Protein AF-A0A969KCQ4-F1 (afdb_monomer_lite)

pLDDT: mean 82.87, std 14.15, range [44.22, 95.44]

Sequence (104 aa):
MIRTHIEPCSLNREEADALNRASGERYTQVMVFHWRTYRKKGHWLSQGGAEKWNDRLNADQPKLLHAHSVDAAQQGFSKAIKAECHESRESKRGSIINHAGPDS

Secondary structure (DSSP, 8-state):
------PPP-S-HHHHHHHHHHHHHHHHHHHHHHHHHHHHHSSPPPHHHHHHHHHHHTTTS--SS-HHHHHHHHHHHHHHHHHHHHHHHHHHHHHHHTT-----

Foldseek 3Di:
DDDDDDDDDPDDPVLVVVLVVVLVVLLVQLVVVQVVCCVVPVDGDDLVRSLVVSCVVCVPPDPSDDPVSSNVSSVVNVVVVVVVVVVVVVVVVVVVVVVPDPDD

Structure (mmCIF, N/CA/C/O backbone):
data_AF-A0A969KCQ4-F1
#
_entry.id   AF-A0A969KCQ4-F1
#
loop_
_atom_site.group_PDB
_atom_site.id
_atom_site.type_symbol
_atom_site.label_atom_id
_atom_site.label_alt_id
_atom_site.label_comp_id
_atom_site.label_asy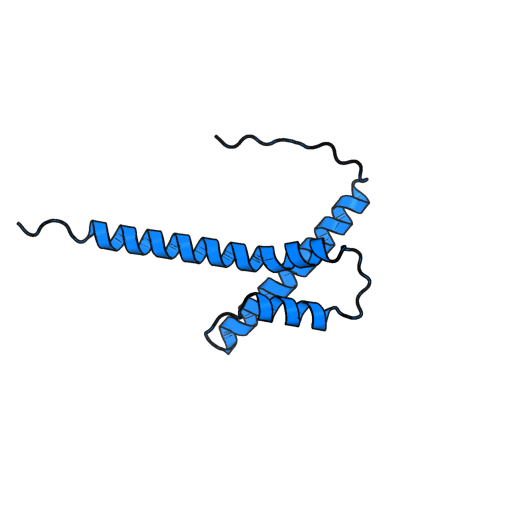m_id
_atom_site.label_entity_id
_atom_site.label_seq_id
_atom_site.pdbx_PDB_ins_code
_atom_site.Cartn_x
_atom_site.Cartn_y
_atom_site.Cartn_z
_atom_site.occupancy
_atom_site.B_iso_or_equiv
_atom_site.auth_seq_id
_atom_site.auth_comp_id
_atom_site.auth_asym_id
_atom_site.auth_atom_id
_atom_site.pdbx_PDB_model_num
ATOM 1 N N . MET A 1 1 ? -12.026 17.063 -20.842 1.00 60.66 1 MET A N 1
ATOM 2 C CA . MET A 1 1 ? -11.453 16.050 -21.757 1.00 60.66 1 MET A CA 1
ATOM 3 C C . MET A 1 1 ? -10.247 15.434 -21.063 1.00 60.66 1 MET A C 1
ATOM 5 O O . MET A 1 1 ? -9.297 16.161 -20.812 1.00 60.66 1 MET A O 1
ATOM 9 N N . ILE A 1 2 ? -10.302 14.156 -20.681 1.00 77.56 2 ILE A N 1
ATOM 10 C CA . ILE A 1 2 ? -9.146 13.446 -20.105 1.00 77.56 2 ILE A CA 1
ATOM 11 C C . ILE A 1 2 ? -8.289 12.940 -21.270 1.00 77.56 2 ILE A C 1
ATOM 13 O O . ILE A 1 2 ? -8.826 12.347 -22.205 1.00 77.56 2 ILE A O 1
ATOM 17 N N . ARG A 1 3 ? -6.981 13.218 -21.245 1.00 80.88 3 ARG A N 1
ATOM 18 C CA . ARG A 1 3 ? -6.007 12.688 -22.208 1.00 80.88 3 ARG A CA 1
ATOM 19 C C . ARG A 1 3 ? -5.143 11.650 -21.505 1.00 80.88 3 ARG A C 1
ATOM 21 O O . ARG A 1 3 ? -4.554 11.950 -20.471 1.00 80.88 3 ARG A O 1
ATOM 28 N N . THR A 1 4 ? -5.086 10.446 -22.061 1.00 86.19 4 THR A N 1
ATOM 29 C CA . THR A 1 4 ? -4.213 9.382 -21.560 1.00 86.19 4 THR A CA 1
ATOM 30 C C . THR A 1 4 ? -2.844 9.520 -22.208 1.00 86.19 4 THR A C 1
ATOM 32 O O . THR A 1 4 ? -2.736 9.505 -23.432 1.00 86.19 4 THR A O 1
ATOM 35 N N . HIS A 1 5 ? -1.810 9.645 -21.382 1.00 83.69 5 HIS A N 1
ATOM 36 C CA . HIS A 1 5 ? -0.414 9.643 -21.804 1.00 83.69 5 HIS A CA 1
ATOM 37 C C . HIS A 1 5 ? 0.207 8.304 -21.404 1.00 83.69 5 HIS A C 1
ATOM 39 O O . HIS A 1 5 ? 0.052 7.866 -20.264 1.00 83.69 5 HIS A O 1
ATOM 45 N N . ILE A 1 6 ? 0.847 7.628 -22.360 1.00 83.81 6 ILE A N 1
ATOM 46 C CA . ILE A 1 6 ? 1.615 6.410 -22.096 1.00 83.81 6 ILE A CA 1
ATOM 47 C C . ILE A 1 6 ? 3.063 6.843 -21.927 1.00 83.81 6 ILE A C 1
ATOM 49 O O . ILE A 1 6 ? 3.709 7.234 -22.897 1.00 83.81 6 ILE A O 1
ATOM 53 N N . GLU A 1 7 ? 3.550 6.785 -20.694 1.00 81.75 7 GLU A N 1
ATOM 54 C CA . GLU A 1 7 ? 4.946 7.073 -20.389 1.00 81.75 7 GLU A CA 1
ATOM 55 C C . GLU A 1 7 ? 5.811 5.833 -20.665 1.00 81.75 7 GLU A C 1
ATOM 57 O O . GLU A 1 7 ? 5.401 4.712 -20.334 1.00 81.75 7 GLU A O 1
ATOM 62 N N . PRO A 1 8 ? 7.004 5.991 -21.266 1.00 81.75 8 PRO A N 1
ATOM 63 C CA . PRO A 1 8 ? 7.916 4.878 -21.478 1.00 81.75 8 PRO A CA 1
ATOM 64 C C . PRO A 1 8 ? 8.365 4.304 -20.128 1.00 81.75 8 PRO A C 1
ATOM 66 O O . PRO A 1 8 ? 8.931 5.006 -19.291 1.00 81.75 8 PRO A O 1
ATOM 69 N N . CYS A 1 9 ? 8.122 3.009 -19.921 1.00 82.19 9 CYS A N 1
ATOM 70 C CA . CYS A 1 9 ? 8.580 2.284 -18.742 1.00 82.19 9 CYS A CA 1
ATOM 71 C C . CYS A 1 9 ? 9.843 1.495 -19.094 1.00 82.19 9 CYS A C 1
ATOM 73 O O . CYS A 1 9 ? 9.831 0.681 -20.014 1.00 82.19 9 CYS A O 1
ATOM 75 N N . SER A 1 10 ? 10.931 1.744 -18.367 1.00 89.19 10 SER A N 1
ATOM 76 C CA . SER A 1 10 ? 12.199 1.028 -18.534 1.00 89.19 10 SER A CA 1
ATOM 77 C C . SER A 1 10 ? 12.245 -0.317 -17.802 1.00 89.19 10 SER A C 1
ATOM 79 O O . SER A 1 10 ? 13.182 -1.082 -18.016 1.00 89.19 10 SER A O 1
ATOM 81 N N . LEU A 1 11 ? 11.261 -0.604 -16.943 1.00 89.62 11 LEU A N 1
ATOM 82 C CA . LEU A 1 11 ? 11.156 -1.880 -16.238 1.00 89.62 11 LEU A CA 1
ATOM 83 C C . LEU A 1 11 ? 10.619 -2.958 -17.171 1.00 89.62 11 LEU A C 1
ATOM 85 O O . LEU A 1 11 ? 9.755 -2.697 -18.016 1.00 89.62 11 LEU A O 1
ATOM 89 N N . ASN A 1 12 ? 11.086 -4.190 -16.983 1.00 93.56 12 ASN A N 1
ATOM 90 C CA . ASN A 1 12 ? 10.443 -5.307 -17.653 1.00 93.56 12 ASN A CA 1
ATOM 91 C C . ASN A 1 12 ? 9.039 -5.535 -17.055 1.00 93.56 12 ASN A C 1
ATOM 93 O O . ASN A 1 12 ? 8.733 -5.118 -15.933 1.00 93.56 12 ASN A O 1
ATOM 97 N N . ARG A 1 13 ? 8.157 -6.180 -17.827 1.00 91.94 13 ARG A N 1
ATOM 98 C CA . ARG A 1 13 ? 6.759 -6.382 -17.420 1.00 91.94 13 ARG A CA 1
ATOM 99 C C . ARG A 1 13 ? 6.647 -7.137 -16.094 1.00 91.94 13 ARG A C 1
ATOM 101 O O . ARG A 1 13 ? 5.816 -6.772 -15.274 1.00 91.94 13 ARG A O 1
ATOM 108 N N . GLU A 1 14 ? 7.467 -8.161 -15.886 1.00 94.44 14 GLU A N 1
ATOM 109 C CA . GLU A 1 14 ? 7.395 -9.012 -14.694 1.00 94.44 14 GLU A CA 1
ATOM 110 C C . GLU A 1 14 ? 7.734 -8.228 -13.421 1.00 94.44 14 GLU A C 1
ATOM 112 O O . GLU A 1 14 ? 7.023 -8.328 -12.420 1.00 94.44 14 GLU A O 1
ATOM 117 N N . GLU A 1 15 ? 8.764 -7.385 -13.475 1.00 94.06 15 GLU A N 1
ATOM 118 C CA . GLU A 1 15 ? 9.138 -6.474 -12.391 1.00 94.06 15 GLU A CA 1
ATOM 119 C C . GLU A 1 15 ? 8.037 -5.449 -12.112 1.00 94.06 15 GLU A C 1
ATOM 121 O O . GLU A 1 15 ? 7.656 -5.241 -10.957 1.00 94.06 15 GLU A O 1
ATOM 126 N N . ALA A 1 16 ? 7.490 -4.831 -13.161 1.00 92.12 16 ALA A N 1
ATOM 127 C CA . ALA A 1 16 ? 6.404 -3.865 -13.026 1.00 92.12 16 ALA A CA 1
ATOM 128 C C . ALA A 1 16 ? 5.152 -4.502 -12.396 1.00 92.12 16 ALA A C 1
ATOM 130 O O . ALA A 1 16 ? 4.548 -3.928 -11.485 1.00 92.12 16 ALA A O 1
ATOM 131 N N . ASP A 1 17 ? 4.788 -5.709 -12.824 1.00 94.06 17 ASP A N 1
ATOM 132 C CA . ASP A 1 17 ? 3.648 -6.452 -12.290 1.00 94.06 17 ASP A CA 1
ATOM 133 C C . ASP A 1 17 ? 3.877 -6.877 -10.833 1.00 94.06 17 ASP A C 1
ATOM 135 O O . ASP A 1 17 ? 2.957 -6.789 -10.013 1.00 94.06 17 ASP A O 1
ATOM 139 N N . ALA A 1 18 ? 5.102 -7.271 -10.471 1.00 94.62 18 ALA A N 1
ATOM 140 C CA . ALA A 1 18 ? 5.463 -7.596 -9.092 1.00 94.62 18 ALA A CA 1
ATOM 141 C C . ALA A 1 18 ? 5.334 -6.377 -8.163 1.00 94.62 18 ALA A C 1
ATOM 143 O O . ALA A 1 18 ? 4.749 -6.479 -7.080 1.00 94.62 18 ALA A O 1
ATOM 144 N N . LEU A 1 19 ? 5.809 -5.206 -8.600 1.00 94.00 19 LEU A N 1
ATOM 145 C CA . LEU A 1 19 ? 5.670 -3.947 -7.861 1.00 94.00 19 LEU A CA 1
ATOM 146 C C . LEU A 1 19 ? 4.200 -3.529 -7.722 1.00 94.00 19 LEU A C 1
ATOM 148 O O . LEU A 1 19 ? 3.764 -3.150 -6.631 1.00 94.00 19 LEU A O 1
ATOM 152 N N . ASN A 1 20 ? 3.416 -3.646 -8.796 1.00 93.31 20 ASN A N 1
ATOM 153 C CA . ASN A 1 20 ? 1.984 -3.349 -8.781 1.00 93.31 20 ASN A CA 1
ATOM 154 C C . ASN A 1 20 ? 1.223 -4.266 -7.823 1.00 93.31 20 ASN A C 1
ATOM 156 O O . ASN A 1 20 ? 0.402 -3.789 -7.034 1.00 93.31 20 ASN A O 1
ATOM 160 N N . ARG A 1 21 ? 1.521 -5.570 -7.838 1.00 95.44 21 ARG A N 1
ATOM 161 C CA . ARG A 1 21 ? 0.924 -6.536 -6.910 1.00 95.44 21 ARG A CA 1
ATOM 162 C C . ARG A 1 21 ? 1.266 -6.190 -5.463 1.00 95.44 21 ARG A C 1
ATOM 164 O O . ARG A 1 21 ? 0.351 -6.085 -4.650 1.00 95.44 21 ARG A O 1
ATOM 171 N N . ALA A 1 22 ? 2.536 -5.935 -5.154 1.00 94.50 22 ALA A N 1
ATOM 172 C CA . ALA A 1 22 ? 2.947 -5.562 -3.801 1.00 94.50 22 ALA A CA 1
ATOM 173 C C . ALA A 1 22 ? 2.282 -4.258 -3.326 1.00 94.50 22 ALA A C 1
ATOM 175 O O . ALA A 1 22 ? 1.865 -4.150 -2.171 1.00 94.50 22 ALA A O 1
ATOM 176 N N . SER A 1 23 ? 2.126 -3.276 -4.217 1.00 93.94 23 SER A N 1
ATOM 177 C CA . SER A 1 23 ? 1.401 -2.033 -3.923 1.00 93.94 23 SER A CA 1
ATOM 178 C C . SER A 1 23 ? -0.080 -2.298 -3.625 1.00 93.94 23 SER A C 1
ATOM 180 O O . SER A 1 23 ? -0.610 -1.850 -2.603 1.00 93.94 23 SER A O 1
ATOM 182 N N . GLY A 1 24 ? -0.741 -3.104 -4.461 1.00 94.50 24 GLY A N 1
ATOM 183 C CA . GLY A 1 24 ? -2.138 -3.500 -4.277 1.00 94.50 24 GLY A CA 1
ATOM 184 C C . GLY A 1 24 ? -2.381 -4.284 -2.986 1.00 94.50 24 GLY A C 1
ATOM 185 O O . GLY A 1 24 ? -3.388 -4.066 -2.307 1.00 94.50 24 GLY A O 1
ATOM 186 N N . GLU A 1 25 ? -1.448 -5.148 -2.590 1.00 94.31 25 GLU A N 1
ATOM 187 C CA . GLU A 1 25 ? -1.495 -5.867 -1.314 1.00 94.31 25 GLU A CA 1
ATOM 188 C C . GLU A 1 25 ? -1.444 -4.904 -0.124 1.00 94.31 25 GLU A C 1
ATOM 190 O O . GLU A 1 25 ? -2.279 -5.003 0.780 1.00 94.31 25 GLU A O 1
ATOM 195 N N . ARG A 1 26 ? -0.528 -3.925 -0.140 1.00 92.94 26 ARG A N 1
ATOM 196 C CA . ARG A 1 26 ? -0.430 -2.893 0.910 1.00 92.94 26 ARG A CA 1
ATOM 197 C C . ARG A 1 26 ? -1.711 -2.072 1.016 1.00 92.94 26 ARG A C 1
ATOM 199 O O . ARG A 1 26 ? -2.255 -1.935 2.113 1.00 92.94 26 ARG A O 1
ATOM 206 N N . TYR A 1 27 ? -2.234 -1.599 -0.114 1.00 94.12 27 TYR A N 1
ATOM 207 C CA . TYR A 1 27 ? -3.513 -0.888 -0.168 1.00 94.12 27 TYR A CA 1
ATOM 208 C C . TYR A 1 27 ? -4.650 -1.728 0.438 1.00 94.12 27 TYR A C 1
ATOM 210 O O . TYR A 1 27 ? -5.400 -1.267 1.303 1.00 94.12 27 TYR A O 1
ATOM 218 N N . THR A 1 28 ? -4.749 -2.994 0.027 1.00 94.88 28 THR A N 1
ATOM 219 C CA . THR A 1 28 ? -5.821 -3.905 0.451 1.00 94.88 28 THR A CA 1
ATOM 220 C C . THR A 1 28 ? -5.759 -4.195 1.948 1.00 94.88 28 THR A C 1
ATOM 222 O O . THR A 1 28 ? -6.796 -4.214 2.613 1.00 94.88 28 THR A O 1
ATOM 225 N N . GLN A 1 29 ? -4.562 -4.374 2.512 1.00 93.88 29 GLN A N 1
ATOM 226 C CA . GLN A 1 29 ? -4.380 -4.566 3.954 1.00 93.88 29 GLN A CA 1
ATOM 227 C C . GLN A 1 29 ? -4.936 -3.383 4.754 1.00 93.88 29 GLN A C 1
ATOM 229 O O . GLN A 1 29 ? -5.690 -3.590 5.711 1.00 93.88 29 GLN A O 1
ATOM 234 N N . VAL A 1 30 ? -4.605 -2.153 4.347 1.00 93.19 30 VAL A N 1
ATOM 235 C CA . VAL A 1 30 ? -5.109 -0.926 4.982 1.00 93.19 30 VAL A CA 1
ATOM 236 C C . VAL A 1 30 ? -6.630 -0.848 4.865 1.00 93.19 30 VAL A C 1
ATOM 238 O O . VAL A 1 30 ? -7.310 -0.680 5.879 1.00 93.19 30 VAL A O 1
ATOM 241 N N . MET A 1 31 ? -7.178 -1.051 3.664 1.00 93.81 31 MET A N 1
ATOM 242 C CA . MET A 1 31 ? -8.623 -1.034 3.411 1.00 93.81 31 MET A CA 1
ATOM 243 C C . MET A 1 31 ? -9.376 -2.039 4.296 1.00 93.81 31 MET A C 1
ATOM 245 O O . MET A 1 31 ? -10.338 -1.683 4.983 1.00 93.81 31 MET A O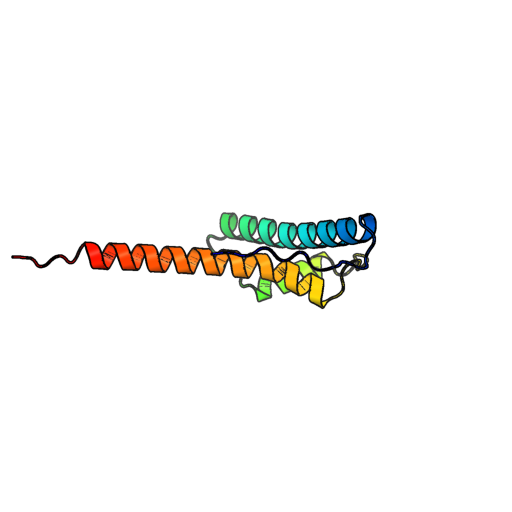 1
ATOM 249 N N . VAL A 1 32 ? -8.937 -3.301 4.316 1.00 94.19 32 VAL A N 1
ATOM 250 C CA . VAL A 1 32 ? -9.589 -4.371 5.087 1.00 94.19 32 VAL A CA 1
ATOM 251 C C . VAL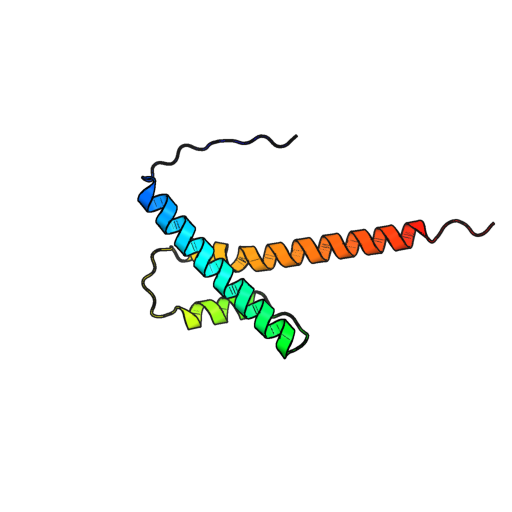 A 1 32 ? -9.533 -4.077 6.582 1.00 94.19 32 VAL A C 1
ATOM 253 O O . VAL A 1 32 ? -10.528 -4.274 7.287 1.00 94.19 32 VAL A O 1
ATOM 256 N N . PHE A 1 33 ? -8.396 -3.597 7.087 1.00 92.31 33 PHE A N 1
ATOM 257 C CA . PHE A 1 33 ? -8.254 -3.250 8.497 1.00 92.31 33 PHE A CA 1
ATOM 258 C C . PHE A 1 33 ? -9.146 -2.077 8.898 1.00 92.31 33 PHE A C 1
ATOM 260 O O . PHE A 1 33 ? -9.848 -2.161 9.913 1.00 92.31 33 PHE A O 1
ATOM 267 N N . HIS A 1 34 ? -9.196 -1.027 8.079 1.00 91.12 34 HIS A N 1
ATOM 268 C CA . HIS A 1 34 ? -10.123 0.085 8.268 1.00 91.12 34 HIS A CA 1
ATOM 269 C C . HIS A 1 34 ? -11.571 -0.391 8.319 1.00 91.12 34 HIS A C 1
ATOM 271 O O . HIS A 1 34 ? -12.288 -0.067 9.265 1.00 91.12 34 HIS A O 1
ATOM 277 N N . TRP A 1 35 ? -11.993 -1.207 7.352 1.00 90.31 35 TRP A N 1
ATOM 278 C CA . TRP A 1 35 ? -13.370 -1.689 7.281 1.00 90.31 35 TRP A CA 1
ATOM 279 C C . TRP A 1 35 ? -13.747 -2.570 8.475 1.00 90.31 35 TRP A C 1
ATOM 281 O O . TRP A 1 35 ? -14.829 -2.443 9.052 1.00 90.31 35 TRP A O 1
ATOM 291 N N . ARG A 1 36 ? -12.837 -3.449 8.907 1.00 93.56 36 ARG A N 1
ATOM 292 C CA . ARG A 1 36 ? -13.022 -4.265 10.117 1.00 93.56 36 ARG A CA 1
ATOM 293 C C . ARG A 1 36 ? -13.113 -3.405 11.376 1.00 93.56 36 ARG A C 1
ATOM 295 O O . ARG A 1 36 ? -13.923 -3.712 12.248 1.00 93.56 36 ARG A O 1
ATOM 302 N N . THR A 1 37 ? -12.307 -2.352 11.467 1.00 91.62 37 THR A N 1
ATOM 303 C CA . THR A 1 37 ? -12.317 -1.417 12.599 1.00 91.62 37 THR A CA 1
ATOM 304 C C . THR A 1 37 ? -13.632 -0.652 12.652 1.00 91.62 37 THR A C 1
ATOM 306 O O . THR A 1 37 ? -14.292 -0.663 13.689 1.00 91.62 37 THR A O 1
ATOM 309 N N . TYR A 1 38 ? -14.068 -0.097 11.521 1.00 90.62 38 TYR A N 1
ATOM 310 C CA . TYR A 1 38 ? -15.334 0.620 11.408 1.00 90.62 38 TYR A CA 1
ATOM 311 C C . TYR A 1 38 ? -16.522 -0.250 11.833 1.00 90.62 38 TYR A C 1
ATOM 313 O O . TYR A 1 38 ? -17.282 0.143 12.714 1.00 90.62 38 TYR A O 1
ATOM 321 N N . ARG A 1 39 ? -16.629 -1.483 11.317 1.00 94.50 39 ARG A N 1
ATOM 322 C CA . ARG A 1 39 ? -17.724 -2.398 11.692 1.00 94.50 39 ARG A CA 1
ATOM 323 C C . ARG A 1 39 ? -17.746 -2.772 13.176 1.00 94.50 39 ARG A C 1
ATOM 325 O O . ARG A 1 39 ? -18.812 -3.052 13.705 1.00 94.50 39 ARG A O 1
ATOM 332 N N . LYS A 1 40 ? -16.588 -2.814 13.843 1.00 94.25 40 LYS A N 1
ATOM 333 C CA . LYS A 1 40 ? -16.492 -3.190 15.265 1.00 94.25 40 LYS A CA 1
ATOM 334 C C . LYS A 1 40 ? -16.628 -2.012 16.226 1.00 94.25 40 LYS A C 1
ATOM 336 O O . LYS A 1 40 ? -17.009 -2.224 17.372 1.00 94.25 40 LYS A O 1
ATOM 341 N N . LYS A 1 41 ? -16.226 -0.810 15.813 1.00 91.88 41 LYS A N 1
ATOM 342 C CA . LYS A 1 41 ? -16.087 0.357 16.699 1.00 91.88 41 LYS A CA 1
ATOM 343 C C . LYS A 1 41 ? -17.003 1.522 16.329 1.00 91.88 41 LYS A C 1
ATOM 345 O O . LYS A 1 41 ? -17.125 2.454 17.111 1.00 91.88 41 LYS A O 1
ATOM 350 N N . GLY A 1 42 ? -17.632 1.486 15.156 1.00 90.12 42 GLY A N 1
ATOM 351 C CA . GLY A 1 42 ? -18.522 2.541 14.664 1.00 90.12 42 GLY A CA 1
ATOM 352 C C . GLY A 1 42 ? -17.803 3.799 14.172 1.00 90.12 42 GLY A C 1
AT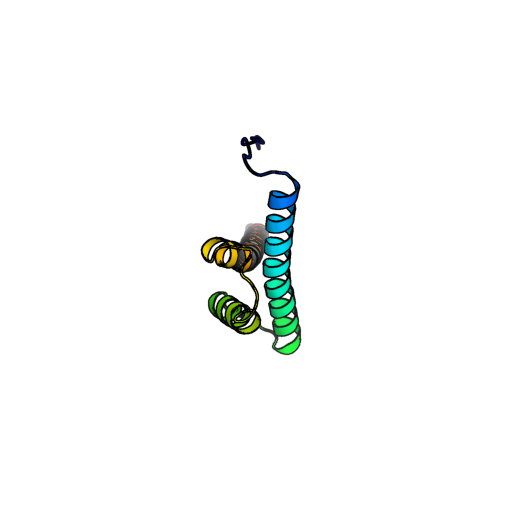OM 353 O O . GLY A 1 42 ? -18.457 4.748 13.752 1.00 90.12 42 GLY A O 1
ATOM 354 N N . HIS A 1 43 ? -16.469 3.827 14.194 1.00 85.62 43 HIS A N 1
ATOM 355 C CA . HIS A 1 43 ? -15.680 4.967 13.741 1.00 85.62 43 HIS A CA 1
ATOM 356 C C . HIS A 1 43 ? -14.488 4.528 12.890 1.00 85.62 43 HIS A C 1
ATOM 358 O O . HIS A 1 43 ? -13.952 3.425 13.030 1.00 85.62 43 HIS A O 1
ATOM 364 N N . TRP A 1 44 ? -14.077 5.414 11.987 1.00 84.19 44 TRP A N 1
ATOM 365 C CA . TRP A 1 44 ? -12.902 5.217 11.148 1.00 84.19 44 TRP A CA 1
ATOM 366 C C . TRP A 1 44 ? -11.616 5.413 11.954 1.00 84.19 44 TRP A C 1
ATOM 368 O O . TRP A 1 44 ? -11.580 6.161 12.933 1.00 84.19 44 TRP A O 1
ATOM 378 N N . LEU A 1 45 ? -10.549 4.736 11.534 1.00 86.06 45 LEU A N 1
ATOM 379 C CA . LEU A 1 45 ? -9.209 4.990 12.048 1.00 86.06 45 LEU A CA 1
ATOM 380 C C . LEU A 1 45 ? -8.654 6.275 11.418 1.00 86.06 45 LEU A C 1
ATOM 382 O O . LEU A 1 45 ? -8.968 6.593 10.270 1.00 86.06 45 LEU A O 1
ATOM 386 N N . SER A 1 46 ? -7.811 7.005 12.147 1.00 88.25 46 SER A N 1
ATOM 387 C CA . SER A 1 46 ? -7.036 8.085 11.540 1.00 88.25 46 SER A CA 1
ATOM 388 C C . SER A 1 46 ? -6.010 7.512 10.559 1.00 88.25 46 SER A C 1
ATOM 390 O O . SER A 1 46 ? -5.494 6.414 10.767 1.00 88.25 46 SER A O 1
ATOM 392 N N . GLN A 1 47 ? -5.677 8.279 9.518 1.00 89.81 47 GLN A N 1
ATOM 393 C CA . GLN A 1 47 ? -4.666 7.903 8.522 1.00 89.81 47 GLN A CA 1
ATOM 394 C C . GLN A 1 47 ? -3.348 7.467 9.188 1.00 89.81 47 GLN A C 1
ATOM 396 O O . GLN A 1 47 ? -2.902 6.343 8.990 1.00 89.81 47 GLN A O 1
ATOM 401 N N . GLY A 1 48 ? -2.792 8.301 10.074 1.00 90.56 48 GLY A N 1
ATOM 402 C CA . GLY A 1 48 ? -1.551 7.968 10.781 1.00 90.56 48 GLY A CA 1
ATOM 403 C C . GLY A 1 48 ? -1.676 6.777 11.741 1.00 90.56 48 GLY A C 1
ATOM 404 O O . GLY A 1 48 ? -0.682 6.130 12.054 1.00 90.56 48 GLY A O 1
ATOM 405 N N . GLY A 1 49 ? -2.884 6.457 12.219 1.00 90.00 49 GLY A N 1
ATOM 406 C CA . GLY A 1 49 ? -3.125 5.225 12.972 1.00 90.00 49 GLY A CA 1
ATOM 407 C C . GLY A 1 49 ? -3.043 3.981 12.084 1.00 90.00 49 GLY A C 1
ATOM 408 O O . GLY A 1 49 ? -2.536 2.948 12.520 1.00 90.00 49 GLY A O 1
ATOM 409 N N . ALA A 1 50 ? -3.515 4.089 10.843 1.00 89.88 50 ALA A N 1
ATOM 410 C CA . ALA A 1 50 ? -3.515 3.009 9.863 1.00 89.88 50 ALA A CA 1
ATOM 411 C C . ALA A 1 50 ? -2.117 2.706 9.332 1.00 89.88 50 ALA A C 1
ATOM 413 O O . ALA A 1 50 ? -1.735 1.540 9.277 1.00 89.88 50 ALA A O 1
ATOM 414 N N . GLU A 1 51 ? -1.363 3.757 9.010 1.00 91.12 51 GLU A N 1
ATOM 415 C CA . GLU A 1 51 ? 0.037 3.690 8.574 1.00 91.12 51 GLU A CA 1
ATOM 416 C C . GLU A 1 51 ? 0.879 3.006 9.662 1.00 91.12 51 GLU A C 1
ATOM 418 O O . GLU A 1 51 ? 1.419 1.926 9.440 1.00 91.12 51 GLU A O 1
ATOM 423 N N . LYS A 1 52 ? 0.829 3.505 10.909 1.00 92.94 52 LYS A N 1
ATOM 424 C CA . LYS A 1 52 ? 1.539 2.890 12.050 1.00 92.94 52 LYS A CA 1
ATOM 425 C C . LYS A 1 52 ? 1.172 1.427 12.285 1.00 92.94 52 LYS A C 1
ATOM 427 O O . LYS A 1 52 ? 2.019 0.638 12.700 1.00 92.94 52 LYS A O 1
ATOM 432 N N . TRP A 1 53 ? -0.097 1.062 12.110 1.00 93.50 53 TRP A N 1
ATOM 433 C CA . TRP A 1 53 ? -0.519 -0.330 12.236 1.00 93.50 53 TRP A CA 1
ATOM 434 C C . TRP A 1 53 ? 0.052 -1.191 11.105 1.00 93.50 53 TRP A C 1
ATOM 436 O O . TRP A 1 53 ? 0.562 -2.277 11.376 1.00 93.50 53 TRP A O 1
ATOM 446 N N . ASN A 1 54 ? -0.011 -0.713 9.862 1.00 92.12 54 ASN A N 1
ATOM 447 C CA . ASN A 1 54 ? 0.472 -1.455 8.704 1.00 92.12 54 ASN A CA 1
ATOM 448 C C . ASN A 1 54 ? 2.000 -1.612 8.737 1.00 92.12 54 ASN A C 1
ATOM 450 O O . ASN A 1 54 ? 2.491 -2.700 8.449 1.00 92.12 54 ASN A O 1
ATOM 454 N N . ASP A 1 55 ? 2.734 -0.593 9.180 1.00 92.00 55 ASP A N 1
ATOM 455 C CA . ASP A 1 55 ? 4.186 -0.661 9.367 1.00 92.00 55 ASP A CA 1
ATOM 456 C C . ASP A 1 55 ? 4.569 -1.717 10.404 1.00 92.00 55 ASP A C 1
ATOM 458 O O . ASP A 1 55 ? 5.466 -2.523 10.175 1.00 92.00 55 ASP A O 1
ATOM 462 N N . ARG A 1 56 ? 3.845 -1.766 11.531 1.00 92.88 56 ARG A N 1
ATOM 463 C CA . ARG A 1 56 ? 4.055 -2.782 12.575 1.00 92.88 56 ARG A CA 1
ATOM 464 C C . ARG A 1 56 ? 3.716 -4.187 12.096 1.00 92.88 56 ARG A C 1
ATOM 466 O O . ARG A 1 56 ? 4.449 -5.115 12.406 1.00 92.88 56 ARG A O 1
ATOM 473 N N . LEU A 1 57 ? 2.619 -4.349 11.354 1.00 91.50 57 LEU A N 1
ATOM 474 C CA . LEU A 1 57 ? 2.203 -5.646 10.812 1.00 91.50 57 LEU A CA 1
ATOM 475 C C . LEU A 1 57 ? 3.252 -6.235 9.860 1.00 91.50 57 LEU A C 1
ATOM 477 O O . LEU A 1 57 ? 3.362 -7.452 9.744 1.00 91.50 57 LEU A O 1
ATOM 481 N N . ASN A 1 58 ? 3.995 -5.375 9.167 1.00 90.38 58 ASN A N 1
ATOM 482 C CA . ASN A 1 58 ? 4.886 -5.761 8.081 1.00 90.38 58 ASN A CA 1
ATOM 483 C C . ASN A 1 58 ? 6.365 -5.476 8.380 1.00 90.38 58 ASN A C 1
ATOM 485 O O . ASN A 1 58 ? 7.173 -5.472 7.453 1.00 90.38 58 ASN A O 1
ATOM 489 N N . ALA A 1 59 ? 6.718 -5.248 9.649 1.00 89.44 59 ALA A N 1
ATOM 490 C CA . ALA A 1 59 ? 8.071 -4.883 10.065 1.00 89.44 59 ALA A CA 1
ATOM 491 C C . ALA A 1 59 ? 9.127 -5.908 9.613 1.00 89.44 59 ALA A C 1
ATOM 493 O O . ALA A 1 59 ? 10.208 -5.519 9.177 1.00 89.44 59 ALA A O 1
ATOM 494 N N . ASP A 1 60 ? 8.767 -7.194 9.643 1.00 88.31 60 ASP A N 1
ATOM 495 C CA . ASP A 1 60 ? 9.663 -8.312 9.327 1.00 88.31 60 ASP A CA 1
ATOM 496 C C . ASP A 1 60 ? 9.562 -8.785 7.865 1.00 88.31 60 ASP A C 1
ATOM 498 O O . ASP A 1 60 ? 10.218 -9.749 7.469 1.00 88.31 60 ASP A O 1
ATOM 502 N N . GLN A 1 61 ? 8.725 -8.147 7.038 1.00 79.25 61 GLN A N 1
ATOM 503 C CA . GLN A 1 61 ? 8.551 -8.567 5.648 1.00 79.25 61 GLN A CA 1
ATOM 504 C C . GLN A 1 61 ? 9.668 -8.017 4.749 1.00 79.25 61 GLN A C 1
ATOM 506 O O . GLN A 1 61 ? 9.996 -6.828 4.835 1.00 79.25 61 GLN A O 1
ATOM 511 N N . PRO A 1 62 ? 10.200 -8.831 3.814 1.00 76.31 62 PRO A N 1
ATOM 512 C CA . PRO A 1 62 ? 11.110 -8.347 2.785 1.00 76.31 62 PRO A CA 1
ATOM 513 C C . PRO A 1 62 ? 10.485 -7.180 2.015 1.00 76.31 62 PRO A C 1
ATOM 515 O O . PRO A 1 62 ? 9.348 -7.254 1.540 1.00 76.31 62 PRO A O 1
ATOM 518 N N . LYS A 1 63 ? 11.230 -6.081 1.894 1.00 79.56 63 LYS A N 1
ATOM 519 C CA . LYS A 1 63 ? 10.737 -4.867 1.241 1.00 79.56 63 LYS A CA 1
ATOM 520 C C . LYS A 1 63 ? 11.009 -4.933 -0.258 1.00 79.56 63 LYS A C 1
ATOM 522 O O . LYS A 1 63 ? 12.054 -4.488 -0.714 1.00 79.56 63 LYS A O 1
ATOM 527 N N . LEU A 1 64 ? 10.049 -5.467 -1.017 1.00 90.25 64 LEU A N 1
ATOM 528 C CA . LEU A 1 64 ? 10.032 -5.306 -2.478 1.00 90.25 64 LEU A CA 1
ATOM 529 C C . LEU A 1 64 ? 9.764 -3.841 -2.870 1.00 90.25 64 LEU A C 1
ATOM 531 O O . LEU A 1 64 ? 10.301 -3.339 -3.850 1.00 90.25 64 LEU A O 1
ATOM 535 N N . LEU A 1 65 ? 8.946 -3.142 -2.079 1.00 89.81 65 LEU A N 1
ATOM 536 C CA . LEU A 1 65 ? 8.662 -1.721 -2.254 1.00 89.81 65 LEU A CA 1
ATOM 537 C C . LEU A 1 65 ? 9.633 -0.859 -1.447 1.00 89.81 65 LEU A C 1
ATOM 539 O O . LEU A 1 65 ? 9.883 -1.123 -0.269 1.00 89.81 65 LEU A O 1
ATOM 543 N N . HIS A 1 66 ? 10.092 0.237 -2.052 1.00 91.00 66 HIS A N 1
ATOM 544 C CA . HIS A 1 66 ? 10.778 1.299 -1.323 1.00 91.00 66 HIS A CA 1
ATOM 545 C C . HIS A 1 66 ? 9.824 1.975 -0.323 1.00 91.00 66 HIS A C 1
ATOM 547 O O . HIS A 1 66 ? 8.611 2.002 -0.541 1.00 91.00 66 HIS A O 1
ATOM 553 N N . ALA A 1 67 ? 10.361 2.561 0.753 1.00 89.31 67 ALA A N 1
ATOM 554 C CA . ALA A 1 67 ? 9.566 3.151 1.837 1.00 89.31 67 ALA A CA 1
ATOM 555 C C . ALA A 1 67 ? 8.508 4.147 1.324 1.00 89.31 67 ALA A C 1
ATOM 557 O O . ALA A 1 67 ? 7.329 4.004 1.622 1.00 89.31 67 ALA A O 1
ATOM 558 N N . HIS A 1 68 ? 8.899 5.064 0.434 1.00 89.25 68 HIS A N 1
ATOM 559 C CA . HIS A 1 68 ? 7.962 6.020 -0.169 1.00 89.25 68 HIS A CA 1
ATOM 560 C C . HIS A 1 68 ? 6.840 5.367 -0.991 1.00 89.25 68 HIS A C 1
ATOM 562 O O . HIS A 1 68 ? 5.731 5.896 -1.046 1.00 89.25 68 HIS A O 1
ATOM 568 N N . SER A 1 69 ? 7.099 4.223 -1.629 1.00 90.75 69 SER A N 1
ATOM 569 C CA . SER A 1 69 ? 6.072 3.483 -2.370 1.00 90.75 69 SER A CA 1
ATOM 570 C C . SER A 1 69 ? 5.097 2.778 -1.424 1.00 90.75 69 SER A C 1
ATOM 572 O O . SER A 1 69 ? 3.909 2.694 -1.731 1.00 90.75 69 SER A O 1
ATOM 574 N N . VAL A 1 70 ? 5.572 2.315 -0.261 1.00 92.19 70 VAL A N 1
ATOM 575 C CA . VAL A 1 70 ? 4.710 1.786 0.807 1.00 92.19 70 VAL A CA 1
ATOM 576 C C . VAL A 1 70 ? 3.792 2.886 1.336 1.00 92.19 70 VAL A C 1
ATOM 578 O O . VAL A 1 70 ? 2.575 2.697 1.340 1.00 92.19 70 VAL A O 1
ATOM 581 N N . ASP A 1 71 ? 4.350 4.048 1.685 1.00 92.25 71 ASP A N 1
ATOM 582 C CA . ASP A 1 71 ? 3.574 5.200 2.161 1.00 92.25 71 ASP A CA 1
ATOM 583 C C . ASP A 1 71 ? 2.503 5.593 1.137 1.00 92.25 71 ASP A C 1
ATOM 585 O O . ASP A 1 71 ? 1.330 5.761 1.472 1.00 92.25 71 ASP A O 1
ATOM 589 N N . ALA A 1 72 ? 2.878 5.692 -0.142 1.00 93.25 72 ALA A N 1
ATOM 590 C CA . ALA A 1 72 ? 1.949 6.039 -1.212 1.00 93.25 72 ALA A CA 1
ATOM 591 C C . ALA A 1 72 ? 0.777 5.045 -1.313 1.00 93.25 72 ALA A C 1
ATOM 593 O O . ALA A 1 72 ? -0.378 5.471 -1.421 1.00 93.25 72 ALA A O 1
ATOM 594 N N . ALA A 1 73 ? 1.052 3.739 -1.227 1.00 92.88 73 ALA A N 1
ATOM 595 C CA . ALA A 1 73 ? 0.029 2.697 -1.270 1.00 92.88 73 ALA A CA 1
ATOM 596 C C . ALA A 1 73 ? -0.926 2.768 -0.064 1.00 92.88 73 ALA A C 1
ATOM 598 O O . ALA A 1 73 ? -2.146 2.691 -0.233 1.00 92.88 73 ALA A O 1
ATOM 599 N N . GLN A 1 74 ? -0.395 2.978 1.146 1.00 93.25 74 GLN A N 1
ATOM 600 C CA . GLN A 1 74 ? -1.193 3.130 2.369 1.00 93.25 74 GLN A CA 1
ATOM 601 C C . GLN A 1 74 ? -2.077 4.392 2.317 1.00 93.25 74 GLN A C 1
ATOM 603 O O . GLN A 1 74 ? -3.273 4.356 2.633 1.00 93.25 74 GLN A O 1
ATOM 608 N N . GLN A 1 75 ? -1.516 5.515 1.862 1.00 93.12 75 GLN A N 1
ATOM 609 C CA . GLN A 1 75 ? -2.214 6.799 1.762 1.00 93.12 75 GLN A CA 1
ATOM 610 C C . GLN A 1 75 ? -3.299 6.816 0.687 1.00 93.12 75 GLN A C 1
ATOM 612 O O . GLN A 1 75 ? -4.266 7.575 0.815 1.00 93.12 75 GLN A O 1
ATOM 617 N N . GLY A 1 76 ? -3.161 5.993 -0.357 1.00 91.12 76 GLY A N 1
ATOM 618 C CA . GLY A 1 76 ? -4.139 5.877 -1.438 1.00 91.12 76 GLY A CA 1
ATOM 619 C C . GLY A 1 76 ? -5.553 5.620 -0.914 1.00 91.12 76 GLY A C 1
ATOM 620 O O . GLY A 1 76 ? -6.497 6.294 -1.328 1.00 91.12 76 GLY A O 1
ATOM 621 N N . PHE A 1 77 ? -5.701 4.731 0.072 1.00 88.75 77 PHE A N 1
ATOM 622 C CA . PHE A 1 77 ? -7.002 4.444 0.682 1.00 88.75 77 PHE A CA 1
ATOM 623 C C . PHE A 1 77 ? -7.561 5.647 1.457 1.00 88.75 77 PHE A C 1
ATOM 625 O O . PHE A 1 77 ? -8.718 6.031 1.283 1.00 88.75 77 PHE A O 1
ATOM 632 N N . SER A 1 78 ? -6.730 6.293 2.279 1.00 86.19 78 SER A N 1
ATOM 633 C CA . SER A 1 78 ? -7.153 7.460 3.064 1.00 86.19 78 SER A CA 1
ATOM 634 C C . SER A 1 78 ? -7.609 8.625 2.180 1.00 86.19 78 SER A C 1
ATOM 636 O O . SER A 1 78 ? -8.559 9.328 2.527 1.00 86.19 78 SER A O 1
ATOM 638 N N . LYS A 1 79 ? -6.955 8.834 1.031 1.00 88.12 79 LYS A N 1
ATOM 639 C CA . LYS A 1 79 ? -7.351 9.849 0.043 1.00 88.12 79 LYS A CA 1
ATOM 640 C C . LYS A 1 79 ? -8.681 9.498 -0.626 1.00 88.12 79 LYS A C 1
ATOM 642 O O . LYS A 1 79 ? -9.529 10.379 -0.728 1.00 88.12 79 LYS A O 1
ATOM 647 N N . ALA A 1 80 ? -8.889 8.233 -0.997 1.00 86.12 80 ALA A N 1
ATOM 648 C CA . ALA A 1 80 ? -10.146 7.770 -1.587 1.00 86.12 80 ALA A CA 1
ATOM 649 C C . ALA A 1 80 ? -11.351 8.018 -0.660 1.00 86.12 80 ALA A C 1
ATOM 651 O O . ALA A 1 80 ? -12.341 8.607 -1.081 1.00 86.12 80 ALA A O 1
ATOM 652 N N . ILE A 1 81 ? -11.237 7.680 0.630 1.00 82.31 81 ILE A N 1
ATOM 653 C CA . ILE A 1 81 ? -12.315 7.932 1.605 1.00 82.31 81 ILE A CA 1
ATOM 654 C C . ILE A 1 81 ? -12.556 9.431 1.825 1.00 82.31 81 ILE A C 1
ATOM 656 O O . ILE A 1 81 ? -13.697 9.865 1.974 1.00 82.31 81 ILE A O 1
ATOM 660 N N . LYS A 1 82 ? -11.499 10.253 1.853 1.00 80.88 82 LYS A N 1
ATOM 661 C CA . LYS A 1 82 ? -11.652 11.713 1.974 1.00 80.88 82 LYS A CA 1
ATOM 662 C C . LYS A 1 82 ? -12.380 12.310 0.768 1.00 80.88 82 LYS A C 1
ATOM 664 O O . LYS A 1 82 ? -13.214 13.188 0.972 1.00 80.88 82 LYS A O 1
ATOM 669 N N . ALA A 1 83 ? -12.079 11.838 -0.442 1.00 75.50 83 ALA A N 1
ATOM 670 C CA . ALA A 1 83 ? -12.756 12.269 -1.662 1.00 75.50 83 ALA A CA 1
ATOM 671 C C . ALA A 1 83 ? -14.257 11.940 -1.609 1.00 75.50 83 ALA A C 1
ATOM 673 O O . ALA A 1 83 ? -15.074 12.845 -1.752 1.00 75.50 83 ALA A O 1
ATOM 674 N N . GLU A 1 84 ? -14.607 10.700 -1.256 1.00 69.06 84 GLU A N 1
ATOM 675 C CA . GLU A 1 84 ? -15.998 10.256 -1.079 1.00 69.06 84 GLU A CA 1
ATOM 676 C C . GLU A 1 84 ? -16.753 11.097 -0.032 1.00 69.06 84 GLU A C 1
ATOM 678 O O . GLU A 1 84 ? -17.869 11.565 -0.253 1.00 69.06 84 GLU A O 1
ATOM 683 N N . CYS A 1 85 ? -16.129 11.352 1.123 1.00 63.16 85 CYS A N 1
ATOM 684 C CA . CYS A 1 85 ? -16.721 12.187 2.171 1.00 63.16 85 CYS A CA 1
ATOM 685 C C . CYS A 1 85 ? -16.926 13.642 1.724 1.00 63.16 85 CYS A C 1
ATOM 687 O O . C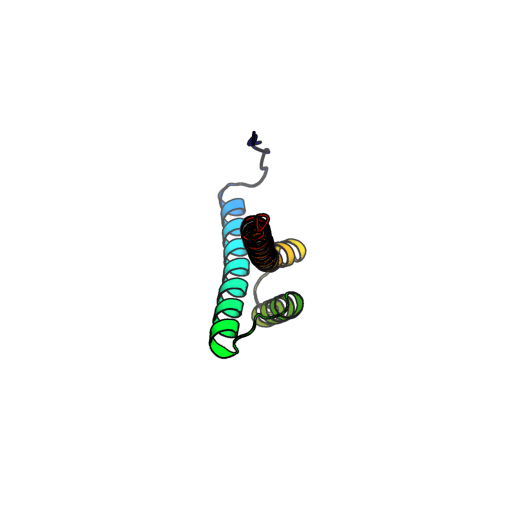YS A 1 85 ? -17.881 14.287 2.164 1.00 63.16 85 CYS A O 1
ATOM 689 N N . HIS A 1 86 ? -16.021 14.181 0.903 1.00 60.25 86 HIS A N 1
ATOM 690 C CA . HIS A 1 86 ? -16.149 15.526 0.348 1.00 60.25 86 HIS A CA 1
ATOM 691 C C . HIS A 1 86 ? -17.299 15.588 -0.661 1.00 60.25 86 HIS A C 1
ATOM 693 O O . HIS A 1 86 ? -18.148 16.470 -0.564 1.00 60.25 86 HIS A O 1
ATOM 699 N N . GLU A 1 87 ? -17.384 14.616 -1.566 1.00 63.03 87 GLU A N 1
ATOM 700 C CA . GLU A 1 87 ? -18.464 14.505 -2.549 1.00 63.03 87 GLU A CA 1
ATOM 701 C C . GLU A 1 87 ? -19.833 14.332 -1.876 1.00 63.03 87 GLU A C 1
ATOM 703 O O . GLU A 1 87 ? -20.780 15.055 -2.181 1.00 63.03 87 GLU A O 1
ATOM 708 N N . SER A 1 88 ? -19.919 13.480 -0.854 1.00 59.53 88 SER A N 1
ATOM 709 C CA . SER A 1 88 ? -21.126 13.311 -0.037 1.00 59.53 88 SER A CA 1
ATOM 710 C C . SER A 1 88 ? -21.550 14.596 0.688 1.00 59.53 88 SER A C 1
ATOM 712 O O . SER A 1 88 ? -22.744 14.840 0.883 1.00 59.53 88 SER A O 1
ATOM 714 N N . ARG A 1 89 ? -20.593 15.429 1.120 1.00 59.03 89 ARG A N 1
ATOM 715 C CA . ARG A 1 89 ? -20.870 16.724 1.765 1.00 59.03 89 ARG A CA 1
ATOM 716 C C . ARG A 1 89 ? -21.374 17.758 0.769 1.00 59.03 89 ARG A C 1
ATOM 718 O O . ARG A 1 89 ? -22.343 18.443 1.083 1.00 59.03 89 ARG A O 1
ATOM 725 N N . GLU A 1 90 ? -20.763 17.843 -0.406 1.00 60.81 90 GLU A N 1
ATOM 726 C CA . GLU A 1 90 ? -21.205 18.736 -1.481 1.00 60.81 90 GLU A CA 1
ATOM 727 C C . GLU A 1 90 ? -22.580 18.325 -2.023 1.00 60.81 90 GLU A C 1
ATOM 729 O O . GLU A 1 90 ? -23.445 19.178 -2.194 1.00 60.81 90 GLU A O 1
ATOM 734 N N . SER A 1 91 ? -22.848 17.024 -2.165 1.00 60.12 91 SER A N 1
ATOM 735 C CA . SER A 1 91 ? -24.170 16.498 -2.532 1.00 60.12 91 SER A CA 1
ATOM 736 C C . SER A 1 91 ? -25.246 16.858 -1.498 1.00 60.12 91 SER A C 1
ATOM 738 O O . SER A 1 91 ? -26.297 17.403 -1.844 1.00 60.12 91 SER A O 1
ATOM 740 N N . LYS A 1 92 ? -24.967 16.667 -0.198 1.00 57.72 92 LYS A N 1
ATOM 741 C CA . LYS A 1 92 ? -25.884 17.091 0.877 1.00 57.72 92 LYS A CA 1
ATOM 742 C C . LYS A 1 92 ? -26.078 18.602 0.916 1.00 57.72 92 LYS A C 1
ATOM 744 O O . LYS A 1 92 ? -27.201 19.058 1.112 1.00 57.72 92 LYS A O 1
ATOM 749 N N . ARG A 1 93 ? -25.013 19.382 0.719 1.00 58.53 93 ARG A N 1
ATOM 750 C CA . ARG A 1 93 ? -25.091 20.844 0.660 1.00 58.53 93 ARG A CA 1
ATOM 751 C C . ARG A 1 93 ? -25.963 21.277 -0.517 1.00 58.53 93 ARG A C 1
ATOM 753 O O . ARG A 1 93 ? -26.907 22.017 -0.283 1.00 58.53 93 ARG A O 1
ATOM 760 N N . GLY A 1 94 ? -25.728 20.738 -1.714 1.00 57.44 94 GLY A N 1
ATOM 761 C CA . GLY A 1 94 ? -26.531 20.930 -2.928 1.00 57.44 94 GLY A CA 1
ATOM 762 C C . GLY A 1 94 ? -28.014 20.583 -2.757 1.00 57.44 94 GLY A C 1
ATOM 763 O O . GLY A 1 94 ? -28.885 21.319 -3.215 1.00 57.44 94 GLY A O 1
ATOM 764 N N . SER A 1 95 ? -28.320 19.504 -2.035 1.00 57.59 95 SER A N 1
ATOM 765 C CA . SER A 1 95 ? -29.701 19.127 -1.712 1.00 57.59 95 SER A CA 1
ATOM 766 C C . SER A 1 95 ? -30.382 20.109 -0.753 1.00 57.59 95 SER A C 1
ATOM 768 O O . SER A 1 95 ? -31.577 20.343 -0.896 1.00 57.59 95 SER A O 1
ATOM 770 N N . ILE A 1 96 ? -29.652 20.688 0.209 1.00 58.28 96 ILE A N 1
ATOM 771 C CA . ILE A 1 96 ? -30.206 21.664 1.164 1.00 58.28 96 ILE A CA 1
ATOM 772 C C . ILE A 1 96 ? -30.500 23.002 0.471 1.00 58.28 96 ILE A C 1
ATOM 774 O O . ILE A 1 96 ? -31.563 23.574 0.694 1.00 58.28 96 ILE A O 1
ATOM 778 N N . ILE A 1 97 ? -29.611 23.487 -0.407 1.00 59.47 97 ILE A N 1
ATOM 779 C CA . ILE A 1 97 ? -29.855 24.735 -1.163 1.00 59.47 97 ILE A CA 1
ATOM 780 C C . ILE A 1 97 ? -31.034 24.613 -2.141 1.00 59.47 97 ILE A C 1
ATOM 782 O O . ILE A 1 97 ? -31.765 25.580 -2.313 1.00 59.47 97 ILE A O 1
ATOM 786 N N . ASN A 1 98 ? -31.283 23.434 -2.723 1.00 57.19 98 ASN A N 1
ATOM 787 C CA . ASN A 1 98 ? -32.406 23.214 -3.648 1.00 57.19 98 ASN A CA 1
ATOM 788 C C . ASN A 1 98 ? -33.766 22.962 -2.959 1.00 57.19 98 ASN A C 1
ATOM 790 O O . ASN A 1 98 ? -34.769 22.783 -3.647 1.00 57.19 98 ASN A O 1
ATOM 794 N N . HIS A 1 99 ? -33.825 22.903 -1.624 1.00 52.06 99 HIS A N 1
ATOM 795 C CA . HIS A 1 99 ? -35.080 22.828 -0.855 1.00 52.06 99 HIS A CA 1
ATOM 796 C C . HIS A 1 99 ? -35.427 24.137 -0.134 1.00 52.06 99 HIS A C 1
ATOM 798 O O . HIS A 1 99 ? -36.506 24.243 0.437 1.00 52.06 99 HIS A O 1
ATOM 804 N N . ALA A 1 100 ? -34.559 25.148 -0.211 1.00 51.44 100 ALA A N 1
ATOM 805 C CA . ALA A 1 100 ? -34.861 26.523 0.169 1.00 51.44 100 ALA A CA 1
ATOM 806 C C . ALA A 1 100 ? -35.293 27.319 -1.079 1.00 51.44 100 ALA A C 1
ATOM 808 O O . ALA A 1 100 ? -34.635 28.274 -1.489 1.00 51.44 100 ALA A O 1
ATOM 809 N N . GLY A 1 101 ? -36.361 26.866 -1.741 1.00 46.72 101 GLY A N 1
ATOM 810 C CA . GLY A 1 101 ? -37.081 27.695 -2.712 1.00 46.72 101 GLY A CA 1
ATOM 811 C C . GLY A 1 101 ? -37.879 28.768 -1.962 1.00 46.72 101 GLY A C 1
ATOM 812 O O . GLY A 1 101 ? -38.304 28.497 -0.843 1.00 46.72 101 GLY A O 1
ATOM 813 N N . PRO A 1 102 ? -38.043 29.983 -2.513 1.00 50.78 102 PRO A N 1
ATOM 814 C CA . PRO A 1 102 ? -38.689 31.076 -1.800 1.00 50.78 102 PRO A CA 1
ATOM 815 C C . PRO A 1 102 ? -40.153 30.723 -1.536 1.00 50.78 102 PRO A C 1
ATOM 817 O O . PRO A 1 102 ? -40.929 30.572 -2.479 1.00 50.78 102 PRO A O 1
ATOM 820 N N . ASP A 1 103 ? -40.502 30.594 -0.258 1.00 53.16 103 ASP A N 1
ATOM 821 C CA . ASP A 1 103 ? -41.886 30.570 0.199 1.00 53.16 103 ASP A CA 1
ATOM 822 C C . ASP A 1 103 ? -42.551 31.878 -0.262 1.00 53.16 10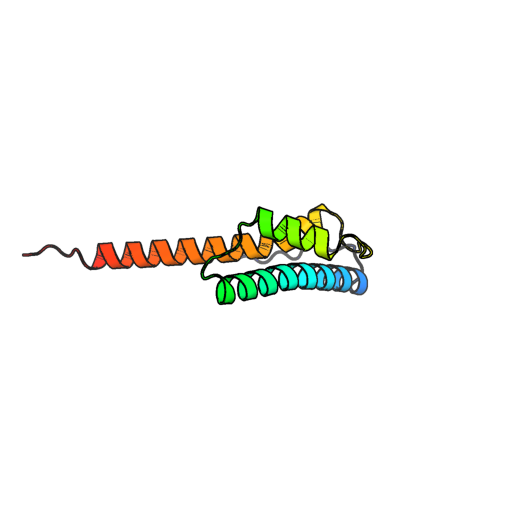3 ASP A C 1
ATOM 824 O O . ASP A 1 103 ? -42.222 32.968 0.216 1.00 53.16 103 ASP A O 1
ATOM 828 N N . SER A 1 104 ? -43.403 31.758 -1.279 1.00 44.22 104 SER A N 1
ATOM 829 C CA . SER A 1 104 ? -44.271 32.808 -1.820 1.00 44.22 104 SER A CA 1
ATOM 830 C C . SER A 1 104 ? -45.510 33.012 -0.963 1.00 44.22 104 SER A C 1
ATOM 832 O O . SER A 1 104 ? -46.094 31.972 -0.580 1.00 44.22 104 SER A O 1
#

Radius of gyration: 19.47 Å; chains: 1; bounding box: 56×42×39 Å